Protein AF-A0A7C4XXI0-F1 (afdb_monomer_lite)

Foldseek 3Di:
DDDDDDDDDPPPPPPPDPQPPQVLVQQLQVLLLVVCQVDCQQQQCFCVVLVHPNNLQDQAAPDGDPGQKFKEWEAAPLAPSHFIKIWIWGQDPSRTGHTDDIHGDDDGGQKKFHYHLVLLVVLLVPQDPVSLVVRVVPIITHDPVSCVVCSVSVSVSSVSSVVSVPPVSDPPNDD

Secondary structure (DSSP, 8-state):
---------------------HHHHHHHHHHHHHHHHHSSHHHHTS-GGGTS-SGGG---SSSPPPTTEEEEEE--TT-TTSPPEEEEEEE-TTS-EEEEEEEE--S--SEEE---HHHHHHHHH---HHHHHHHHHHTEES-HHHHHHTHHHHHHHHHHHHHH-GGGGSS----

Radius of gyration: 20.77 Å; chains: 1; bounding box: 36×29×90 Å

Sequence (175 aa):
MKFSASILISFSILFAGPIFAQDQVINFANKLCSAWNASSLPAKLAAESAGGSGWIDVVTGVQPAPAGTQILASGRYDCNVQPEYALTIQKDQSGKAMCVKAEIFKGSRTWKFLPKTSEYNAFAKSFGMGAFYSLWSNGMEGNKGTAWSNSEHFQTFFQLAVQNGGEYLKPNCAK

Structure (mmCIF, N/CA/C/O backbone):
data_AF-A0A7C4XXI0-F1
#
_entry.id   AF-A0A7C4XXI0-F1
#
loop_
_atom_site.group_PDB
_atom_site.id
_atom_site.type_symbol
_atom_site.label_atom_id
_atom_site.label_alt_id
_atom_site.label_comp_id
_atom_site.label_asym_id
_atom_site.label_entity_id
_atom_site.label_seq_id
_atom_site.pdbx_PDB_ins_code
_atom_site.Cartn_x
_atom_site.Cartn_y
_atom_site.Cartn_z
_atom_site.occupancy
_atom_site.B_iso_or_equiv
_atom_site.auth_seq_id
_atom_site.auth_comp_id
_atom_site.auth_asym_id
_atom_site.auth_atom_id
_atom_site.pdbx_PDB_model_num
ATOM 1 N N . MET A 1 1 ? 12.374 15.457 -74.193 1.00 40.09 1 MET A N 1
ATOM 2 C CA . MET A 1 1 ? 12.652 15.906 -72.810 1.00 40.09 1 MET A CA 1
ATOM 3 C C . MET A 1 1 ? 12.090 14.852 -71.864 1.00 40.09 1 MET A C 1
ATOM 5 O O . MET A 1 1 ? 10.896 14.600 -71.925 1.00 40.09 1 MET A O 1
ATOM 9 N N . LYS A 1 2 ? 12.938 14.149 -71.101 1.00 38.66 2 LYS A N 1
ATOM 10 C CA . LYS A 1 2 ? 12.521 13.140 -70.111 1.00 38.66 2 LYS A CA 1
ATOM 11 C C . LYS A 1 2 ? 12.593 13.786 -68.727 1.00 38.66 2 LYS A C 1
ATOM 13 O O . LYS A 1 2 ? 13.675 14.201 -68.327 1.00 38.66 2 LYS A O 1
ATOM 18 N N . PHE A 1 3 ? 11.465 13.885 -68.030 1.00 42.00 3 PHE A N 1
ATOM 19 C CA . PHE A 1 3 ? 11.430 14.290 -66.626 1.00 42.00 3 PHE A CA 1
ATOM 20 C C . PHE A 1 3 ? 11.527 13.031 -65.761 1.00 42.00 3 PHE A C 1
ATOM 22 O O . PHE A 1 3 ? 10.613 12.210 -65.757 1.00 42.00 3 PHE A O 1
ATOM 29 N N . SER A 1 4 ? 12.650 12.864 -65.062 1.00 45.81 4 SER A N 1
ATOM 30 C CA . SER A 1 4 ? 12.775 11.878 -63.987 1.00 45.81 4 SER A CA 1
ATOM 31 C C . SER A 1 4 ? 12.145 12.459 -62.725 1.00 45.81 4 SER A C 1
ATOM 33 O O . SER A 1 4 ? 12.655 13.430 -62.170 1.00 45.81 4 SER A O 1
ATOM 35 N N . ALA A 1 5 ? 11.031 11.879 -62.284 1.00 46.81 5 ALA A N 1
ATOM 36 C CA . ALA A 1 5 ? 10.429 12.177 -60.993 1.00 46.81 5 ALA A CA 1
ATOM 37 C C . ALA A 1 5 ? 11.085 11.295 -59.920 1.00 46.81 5 ALA A C 1
ATOM 39 O O . ALA A 1 5 ? 10.853 10.088 -59.870 1.00 46.81 5 ALA A O 1
ATOM 40 N N . SER A 1 6 ? 11.921 11.894 -59.073 1.00 48.06 6 SER A N 1
ATOM 41 C CA . SER A 1 6 ? 12.446 11.241 -57.873 1.00 48.06 6 SER A CA 1
ATOM 42 C C . SER A 1 6 ? 11.389 11.301 -56.771 1.00 48.06 6 SER A C 1
ATOM 44 O O . SER A 1 6 ? 11.110 12.368 -56.228 1.00 48.06 6 SER A O 1
ATOM 46 N N . ILE A 1 7 ? 10.789 10.155 -56.449 1.00 55.69 7 ILE A N 1
ATOM 47 C CA . ILE A 1 7 ? 9.881 9.997 -55.309 1.00 55.69 7 ILE A CA 1
ATOM 48 C C . ILE A 1 7 ? 10.733 9.960 -54.034 1.00 55.69 7 ILE A C 1
ATOM 50 O O . ILE A 1 7 ? 11.434 8.985 -53.769 1.00 55.69 7 ILE A O 1
ATOM 54 N N . LEU A 1 8 ? 10.678 11.033 -53.245 1.00 46.91 8 LEU A N 1
ATOM 55 C CA . LEU A 1 8 ? 11.167 11.054 -51.867 1.00 46.91 8 LEU A CA 1
ATOM 56 C C . LEU A 1 8 ? 10.171 10.285 -50.992 1.00 46.91 8 LEU A C 1
ATOM 58 O O . LEU A 1 8 ? 9.108 10.793 -50.642 1.00 46.91 8 LEU A O 1
ATOM 62 N N . ILE A 1 9 ? 10.510 9.042 -50.655 1.00 53.69 9 ILE A N 1
ATOM 63 C CA . ILE A 1 9 ? 9.788 8.267 -49.645 1.00 53.69 9 ILE A CA 1
ATOM 64 C C . ILE A 1 9 ? 10.233 8.789 -48.277 1.00 53.69 9 ILE A C 1
ATOM 66 O O . ILE A 1 9 ? 11.286 8.413 -47.764 1.00 53.69 9 ILE A O 1
ATOM 70 N N . SER A 1 10 ? 9.440 9.681 -47.684 1.00 46.94 10 SER A N 1
ATOM 71 C CA . SER A 1 10 ? 9.569 10.030 -46.270 1.00 46.94 10 SER A CA 1
ATOM 72 C C . SER A 1 10 ? 9.188 8.815 -45.423 1.00 46.94 10 SER A C 1
ATOM 74 O O . SER A 1 10 ? 8.013 8.512 -45.241 1.00 46.94 10 SER A O 1
ATOM 76 N N . PHE A 1 11 ? 10.190 8.105 -44.906 1.00 44.03 11 PHE A N 1
ATOM 77 C CA . PHE A 1 11 ? 10.003 7.100 -43.863 1.00 44.03 11 PHE A CA 1
ATOM 78 C C . PHE A 1 11 ? 9.638 7.814 -42.554 1.00 44.03 11 PHE A C 1
ATOM 80 O O . PHE A 1 11 ? 10.503 8.294 -41.823 1.00 44.03 11 PHE A O 1
ATOM 87 N N . SER A 1 12 ? 8.344 7.904 -42.252 1.00 43.28 12 SER A N 1
ATOM 88 C CA . SER A 1 12 ? 7.879 8.215 -40.902 1.00 43.28 12 SER A CA 1
ATOM 89 C C . SER A 1 12 ? 8.203 7.020 -40.009 1.00 43.28 12 SER A C 1
ATOM 91 O O . SER A 1 12 ? 7.488 6.021 -40.003 1.00 43.28 12 SER A O 1
ATOM 93 N N . ILE A 1 13 ? 9.312 7.100 -39.276 1.00 46.22 13 ILE A N 1
ATOM 94 C CA . ILE A 1 13 ? 9.626 6.144 -38.216 1.00 46.22 13 ILE A CA 1
ATOM 95 C C . ILE A 1 13 ? 8.602 6.385 -37.101 1.00 46.22 13 ILE A C 1
ATOM 97 O O . ILE A 1 13 ? 8.754 7.287 -36.279 1.00 46.22 13 ILE A O 1
ATOM 101 N N . LEU A 1 14 ? 7.521 5.605 -37.102 1.00 44.03 14 LEU A N 1
ATOM 102 C CA . LEU A 1 14 ? 6.664 5.450 -35.935 1.00 44.03 14 LEU A CA 1
ATOM 103 C C . LEU A 1 14 ? 7.523 4.787 -34.858 1.00 44.03 14 LEU A C 1
ATOM 105 O O . LEU A 1 14 ? 7.773 3.584 -34.906 1.00 44.03 14 LEU A O 1
ATOM 109 N N . PHE A 1 15 ? 8.006 5.583 -33.905 1.00 44.00 15 PHE A N 1
ATOM 110 C CA . PHE A 1 15 ? 8.572 5.080 -32.660 1.00 44.00 15 PHE A CA 1
ATOM 111 C C . PHE A 1 15 ? 7.461 4.370 -31.877 1.00 44.00 15 PHE A C 1
ATOM 113 O O . PHE A 1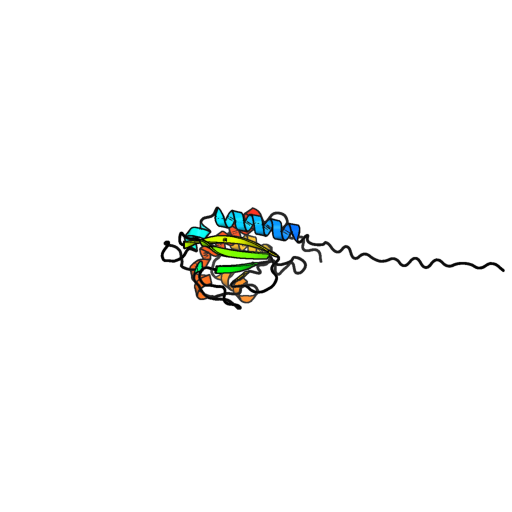 15 ? 6.861 4.925 -30.961 1.00 44.00 15 PHE A O 1
ATOM 120 N N . ALA A 1 16 ? 7.180 3.119 -32.236 1.00 47.06 16 ALA A N 1
ATOM 121 C CA . ALA A 1 16 ? 6.497 2.169 -31.375 1.00 47.06 16 ALA A CA 1
ATOM 122 C C . ALA A 1 16 ? 7.506 1.682 -30.326 1.00 47.06 16 ALA A C 1
ATOM 124 O O . ALA A 1 16 ? 7.916 0.523 -30.313 1.00 47.06 16 ALA A O 1
ATOM 125 N N . GLY A 1 17 ? 7.954 2.596 -29.458 1.00 47.19 17 GLY A N 1
ATOM 126 C CA . GLY A 1 17 ? 8.491 2.172 -28.171 1.00 47.19 17 GLY A CA 1
ATOM 127 C C . GLY A 1 17 ? 7.415 1.344 -27.460 1.00 47.19 17 GLY A C 1
ATOM 128 O O . GLY A 1 17 ? 6.226 1.558 -27.721 1.00 47.19 17 GLY A O 1
ATOM 129 N N . PRO A 1 18 ? 7.777 0.378 -26.603 1.00 47.88 18 PRO A N 1
ATOM 130 C CA . PRO A 1 18 ? 6.783 -0.382 -25.868 1.00 47.88 18 PRO A CA 1
ATOM 131 C C . PRO A 1 18 ? 5.951 0.601 -25.045 1.00 47.88 18 PRO A C 1
ATOM 133 O O . PRO A 1 18 ? 6.415 1.151 -24.048 1.00 47.88 18 PRO A O 1
ATOM 136 N N . ILE A 1 19 ? 4.713 0.841 -25.480 1.00 52.84 19 ILE A N 1
ATOM 137 C CA . ILE A 1 19 ? 3.690 1.428 -24.631 1.00 52.84 19 ILE A CA 1
ATOM 138 C C . ILE A 1 19 ? 3.526 0.382 -23.535 1.00 52.84 19 ILE A C 1
ATOM 140 O O . ILE A 1 19 ? 2.872 -0.638 -23.753 1.00 52.84 19 ILE A O 1
ATOM 144 N N . PHE A 1 20 ? 4.168 0.576 -22.378 1.00 58.41 20 PHE A N 1
ATOM 145 C CA . PHE A 1 20 ? 3.702 -0.092 -21.171 1.00 58.41 20 PHE A CA 1
ATOM 146 C C . PHE A 1 20 ? 2.243 0.291 -21.071 1.00 58.41 20 PHE A C 1
ATOM 148 O O . PHE A 1 20 ? 1.922 1.459 -20.839 1.00 58.41 20 PHE A O 1
ATOM 155 N N . ALA A 1 21 ? 1.370 -0.661 -21.392 1.00 66.25 21 ALA A N 1
ATOM 156 C CA . ALA A 1 21 ? -0.030 -0.354 -21.536 1.00 66.25 21 ALA A CA 1
ATOM 157 C C . ALA A 1 21 ? -0.472 0.169 -20.174 1.00 66.25 21 ALA A C 1
ATOM 159 O O . ALA A 1 21 ? -0.339 -0.532 -19.169 1.00 66.25 21 ALA A O 1
ATOM 160 N N . GLN A 1 22 ? -0.944 1.416 -20.124 1.00 81.62 22 GLN A N 1
ATOM 161 C CA . GLN A 1 22 ? -1.544 1.973 -18.911 1.00 81.62 22 GLN A CA 1
ATOM 162 C C . GLN A 1 22 ? -2.581 0.983 -18.353 1.00 81.62 22 GLN A C 1
ATOM 164 O O . GLN A 1 22 ? -2.676 0.809 -17.143 1.00 81.62 22 GLN A O 1
ATOM 169 N N . ASP A 1 23 ? -3.222 0.225 -19.248 1.00 84.50 23 ASP A N 1
ATOM 170 C CA . ASP A 1 23 ? -4.072 -0.938 -18.997 1.00 84.50 23 ASP A CA 1
ATOM 171 C C . ASP A 1 23 ? -3.441 -2.010 -18.089 1.00 84.50 23 ASP A C 1
ATOM 173 O O . ASP A 1 23 ? -4.097 -2.518 -17.186 1.00 84.50 23 ASP A O 1
ATOM 177 N N . GLN A 1 24 ? -2.165 -2.364 -18.252 1.00 86.56 24 GLN A N 1
ATOM 178 C CA . GLN A 1 24 ? -1.490 -3.315 -17.358 1.00 86.56 24 GLN A CA 1
ATOM 179 C C . GLN A 1 24 ? -1.311 -2.743 -15.949 1.00 86.56 24 GLN A C 1
ATOM 181 O O . GLN A 1 24 ? -1.529 -3.454 -14.967 1.00 86.56 24 GLN A O 1
ATOM 186 N N . VAL A 1 25 ? -0.943 -1.464 -15.847 1.00 89.50 25 VAL A N 1
ATOM 187 C CA . VAL A 1 25 ? -0.758 -0.780 -14.559 1.00 89.50 25 VAL A CA 1
ATOM 188 C C . VAL A 1 25 ? -2.088 -0.630 -13.830 1.00 89.50 25 VAL A C 1
ATOM 190 O O . VAL A 1 25 ? -2.184 -0.985 -12.658 1.00 89.50 25 VAL A O 1
ATOM 193 N N . ILE A 1 26 ? -3.138 -0.182 -14.519 1.00 91.88 26 ILE A N 1
ATOM 194 C CA . ILE A 1 26 ? -4.467 -0.041 -13.920 1.00 91.88 26 ILE A CA 1
ATOM 195 C C . ILE A 1 26 ? -5.073 -1.401 -13.555 1.00 91.88 26 ILE A C 1
ATOM 197 O O . ILE A 1 26 ? -5.661 -1.537 -12.485 1.00 91.88 26 ILE A O 1
ATOM 201 N N . ASN A 1 27 ? -4.876 -2.440 -14.376 1.00 92.94 27 ASN 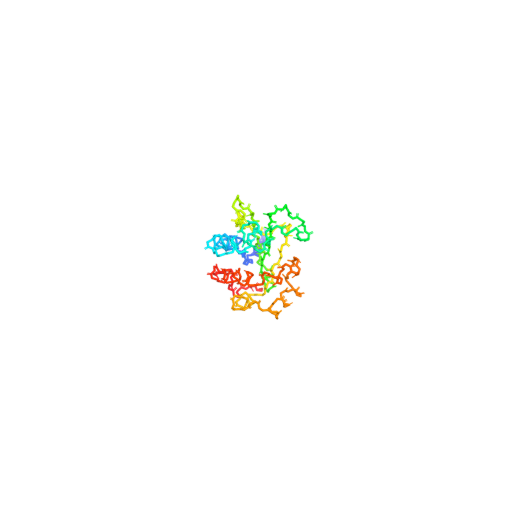A N 1
ATOM 202 C CA . ASN A 1 27 ? -5.325 -3.795 -14.050 1.00 92.94 27 ASN A CA 1
ATOM 203 C C . ASN A 1 27 ? -4.625 -4.334 -12.800 1.00 92.94 27 ASN A C 1
ATOM 205 O O . ASN A 1 27 ? -5.272 -4.953 -11.954 1.00 92.94 27 ASN A O 1
ATOM 209 N N . PHE A 1 28 ? -3.322 -4.084 -12.657 1.00 93.56 28 PHE A N 1
ATOM 210 C CA . PHE A 1 28 ? -2.594 -4.410 -11.436 1.00 93.56 28 PHE A CA 1
ATOM 211 C C . PHE A 1 28 ? -3.139 -3.635 -10.228 1.00 93.56 28 PHE A C 1
ATOM 213 O O . PHE A 1 28 ? -3.469 -4.246 -9.212 1.00 93.56 28 PHE A O 1
ATOM 220 N N . ALA A 1 29 ? -3.310 -2.318 -10.352 1.00 95.88 29 ALA A N 1
ATOM 221 C CA . ALA A 1 29 ? -3.812 -1.472 -9.274 1.00 95.88 29 ALA A CA 1
ATOM 222 C C . ALA A 1 29 ? -5.226 -1.888 -8.819 1.00 95.88 29 ALA A C 1
ATOM 224 O O . ALA A 1 29 ? -5.489 -1.971 -7.621 1.00 95.88 29 ALA A O 1
ATOM 225 N N . ASN A 1 30 ? -6.117 -2.243 -9.750 1.00 97.06 30 ASN A N 1
ATOM 226 C CA . ASN A 1 30 ? -7.457 -2.758 -9.444 1.00 97.06 30 ASN A CA 1
ATOM 227 C C . ASN A 1 30 ? -7.419 -4.098 -8.695 1.00 97.06 30 ASN A C 1
ATOM 229 O O . ASN A 1 30 ? -8.158 -4.288 -7.722 1.00 97.06 30 ASN A O 1
ATOM 233 N N . LYS A 1 31 ? -6.541 -5.024 -9.108 1.00 97.06 31 LYS A N 1
ATOM 234 C CA . LYS A 1 31 ? -6.328 -6.286 -8.381 1.00 97.06 31 LYS A CA 1
ATOM 235 C C . LYS A 1 31 ? -5.821 -6.023 -6.971 1.00 97.06 31 LYS A C 1
ATOM 237 O O . LYS A 1 31 ? -6.342 -6.603 -6.025 1.00 97.06 31 LYS A O 1
ATOM 242 N N . LEU A 1 32 ? -4.862 -5.113 -6.822 1.00 97.38 32 LEU A N 1
ATOM 243 C CA . LEU A 1 32 ? -4.309 -4.753 -5.522 1.00 97.38 32 LEU A CA 1
ATOM 244 C C . LEU A 1 32 ? -5.349 -4.078 -4.618 1.00 97.38 32 LEU A C 1
ATOM 246 O O . LEU A 1 32 ? -5.419 -4.403 -3.439 1.00 97.38 32 LEU A O 1
ATOM 250 N N . CYS A 1 33 ? -6.204 -3.211 -5.165 1.00 98.38 33 CYS A N 1
ATOM 251 C CA . CYS A 1 33 ? -7.319 -2.594 -4.442 1.00 98.38 33 CYS A CA 1
ATOM 252 C C . CYS A 1 33 ? -8.336 -3.637 -3.950 1.00 98.38 33 CYS A C 1
ATOM 254 O O . CYS A 1 33 ? -8.766 -3.617 -2.798 1.00 98.38 33 CYS A O 1
ATOM 256 N N . SER A 1 34 ? -8.669 -4.609 -4.801 1.00 98.44 34 SER A N 1
ATOM 257 C CA . SER A 1 34 ? -9.560 -5.715 -4.432 1.00 98.44 34 SER A CA 1
ATOM 258 C C . SER A 1 34 ? -8.926 -6.609 -3.361 1.00 98.44 34 SER A C 1
ATOM 260 O O . SER A 1 34 ? -9.567 -6.948 -2.368 1.00 98.44 34 SER A O 1
ATOM 262 N N . ALA A 1 35 ? -7.643 -6.940 -3.524 1.00 98.25 35 ALA A N 1
ATOM 263 C CA . ALA A 1 35 ? -6.879 -7.740 -2.576 1.00 98.25 35 ALA A CA 1
ATOM 264 C C . ALA A 1 35 ? -6.713 -7.029 -1.225 1.00 98.25 35 ALA A C 1
ATOM 266 O O . ALA A 1 35 ? -6.809 -7.672 -0.184 1.00 98.25 35 ALA A O 1
ATOM 267 N N . TRP A 1 36 ? -6.537 -5.704 -1.225 1.00 98.38 36 TRP A N 1
ATOM 268 C CA . TRP A 1 36 ? -6.557 -4.881 -0.018 1.00 98.38 36 TRP A CA 1
ATOM 269 C C . TRP A 1 36 ? -7.858 -5.098 0.752 1.00 98.38 36 TRP A C 1
ATOM 271 O O . TRP A 1 36 ? -7.812 -5.489 1.916 1.00 98.38 36 TRP A O 1
ATOM 281 N N . ASN A 1 37 ? -9.006 -4.927 0.092 1.00 98.56 37 ASN A N 1
ATOM 282 C CA . ASN A 1 37 ? -10.327 -5.062 0.713 1.00 98.56 37 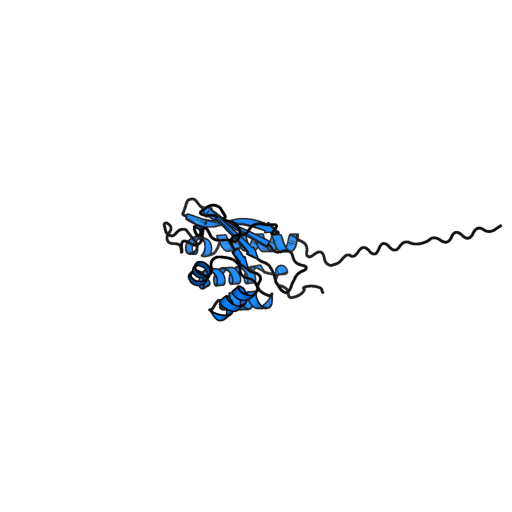ASN A CA 1
ATOM 283 C C . ASN A 1 37 ? -10.622 -6.475 1.227 1.00 98.56 37 ASN A C 1
ATOM 285 O O . ASN A 1 37 ? -11.350 -6.626 2.204 1.00 98.56 37 ASN A O 1
ATOM 289 N N . ALA A 1 38 ? -10.049 -7.498 0.591 1.00 98.25 38 ALA A N 1
ATOM 290 C CA . ALA A 1 38 ? -10.179 -8.893 1.005 1.00 98.25 38 ALA A CA 1
ATOM 291 C C . ALA A 1 38 ? -9.160 -9.321 2.083 1.00 98.25 38 ALA A C 1
ATOM 293 O O . ALA A 1 38 ? -9.232 -10.441 2.586 1.00 98.25 38 ALA A O 1
ATOM 294 N N . SER A 1 39 ? -8.193 -8.466 2.422 1.00 98.19 39 SER A N 1
ATOM 295 C CA . SER A 1 39 ? -7.127 -8.774 3.380 1.00 98.19 39 SER A CA 1
ATOM 296 C C . SER A 1 39 ? -7.464 -8.324 4.807 1.00 98.19 39 SER A C 1
ATOM 298 O O . SER A 1 39 ? -8.535 -7.794 5.089 1.00 98.19 39 SER A O 1
ATOM 300 N N . SER A 1 40 ? -6.503 -8.469 5.727 1.00 97.62 40 SER A N 1
ATOM 301 C CA . SER A 1 40 ? -6.601 -7.883 7.068 1.00 97.62 40 SER A CA 1
ATOM 302 C C . SER A 1 40 ? -6.381 -6.364 7.110 1.00 97.62 40 SER A C 1
ATOM 304 O O . SER A 1 40 ? -6.617 -5.753 8.151 1.00 97.62 40 SER A O 1
ATOM 306 N N . LEU A 1 41 ? -5.888 -5.748 6.029 1.00 98.00 41 LEU A N 1
ATOM 307 C CA . LEU A 1 41 ? -5.509 -4.330 6.012 1.00 98.00 41 LEU A CA 1
ATOM 308 C C . LEU A 1 41 ? -6.645 -3.371 6.391 1.00 98.00 41 LEU A C 1
ATOM 310 O O . LEU A 1 41 ? -6.375 -2.486 7.201 1.00 98.00 41 LEU A O 1
ATOM 314 N N . PRO A 1 42 ? -7.898 -3.537 5.919 1.00 98.44 42 PRO A N 1
ATOM 315 C CA . PRO A 1 42 ? -8.958 -2.592 6.244 1.00 98.44 42 PRO A CA 1
ATOM 316 C C . PRO A 1 42 ? -9.252 -2.497 7.736 1.00 98.44 42 PRO A C 1
ATOM 318 O O . PRO A 1 42 ? -9.559 -1.413 8.217 1.00 98.44 42 PRO A O 1
ATOM 321 N N . ALA A 1 43 ? -9.140 -3.612 8.465 1.00 98.00 43 ALA A N 1
ATOM 322 C CA . ALA A 1 43 ? -9.318 -3.641 9.913 1.00 98.00 43 ALA A CA 1
ATOM 323 C C . ALA A 1 43 ? -8.061 -3.159 10.651 1.00 98.00 43 ALA A C 1
ATOM 325 O O . ALA A 1 43 ? -8.160 -2.347 11.562 1.00 98.00 43 ALA A O 1
ATOM 326 N N . LYS A 1 44 ? -6.869 -3.611 10.240 1.00 97.75 44 LYS A N 1
ATOM 327 C CA . LYS A 1 44 ? -5.611 -3.235 10.905 1.00 97.75 44 LYS A CA 1
ATOM 328 C C . LYS A 1 44 ? -5.299 -1.742 10.779 1.00 97.75 44 LYS A C 1
ATOM 330 O O . LYS A 1 44 ? -4.839 -1.138 11.736 1.00 97.75 44 LYS A O 1
ATOM 335 N N . LEU A 1 45 ? -5.592 -1.145 9.625 1.00 97.00 45 LEU A N 1
ATOM 336 C CA . LEU A 1 45 ? -5.374 0.278 9.341 1.00 97.00 45 LEU A CA 1
ATOM 337 C C . LEU A 1 45 ? -6.617 1.147 9.598 1.00 97.00 45 LEU A C 1
ATOM 339 O O . LEU A 1 45 ? -6.628 2.320 9.220 1.00 97.00 45 LEU A O 1
ATOM 343 N N . ALA A 1 46 ? -7.664 0.573 10.201 1.00 96.94 46 ALA A N 1
ATOM 344 C CA . ALA A 1 46 ? -8.896 1.269 10.562 1.00 96.94 46 ALA A CA 1
ATOM 345 C C . ALA A 1 46 ? -8.649 2.415 11.556 1.00 96.94 46 ALA A C 1
ATOM 347 O O . ALA A 1 46 ? -7.567 2.553 12.134 1.00 96.94 46 ALA A O 1
ATOM 348 N N . ALA A 1 47 ? -9.687 3.216 11.788 1.00 95.69 47 ALA A N 1
ATOM 349 C CA . ALA A 1 47 ? -9.703 4.177 12.885 1.00 95.69 47 ALA A CA 1
ATOM 350 C C . ALA A 1 47 ? -9.475 3.479 14.237 1.00 95.69 47 ALA A C 1
ATOM 352 O O . ALA A 1 47 ? -9.909 2.340 14.435 1.00 95.69 47 ALA A O 1
ATOM 353 N N . GLU A 1 48 ? -8.860 4.179 15.194 1.00 94.62 48 GLU A N 1
ATOM 354 C CA . GLU A 1 48 ? -8.648 3.645 16.551 1.00 94.62 48 GLU A CA 1
ATOM 355 C C . GLU A 1 48 ? -9.975 3.277 17.227 1.00 94.62 48 GLU A C 1
ATOM 357 O O . GLU A 1 48 ? -10.082 2.245 17.885 1.00 94.62 48 GLU A O 1
ATOM 362 N N . SER A 1 49 ? -11.030 4.064 16.986 1.00 94.31 49 SER A N 1
ATOM 363 C CA . SER A 1 49 ? -12.382 3.793 17.491 1.00 94.31 49 SER A CA 1
ATOM 364 C C . SER A 1 49 ? -13.002 2.498 16.950 1.00 94.31 49 SER A C 1
ATOM 366 O O . SER A 1 49 ? -13.947 1.985 17.542 1.00 94.31 49 SER A O 1
ATOM 368 N N . ALA A 1 50 ? -12.468 1.959 15.852 1.00 94.62 50 ALA A N 1
ATOM 369 C CA . ALA A 1 50 ? -12.848 0.674 15.272 1.00 94.62 50 ALA A CA 1
ATOM 370 C C . ALA A 1 50 ? -11.839 -0.448 15.601 1.00 94.62 50 ALA A C 1
ATOM 372 O O . ALA A 1 50 ? -11.918 -1.535 15.029 1.00 94.62 50 ALA A O 1
ATOM 373 N N . GLY A 1 51 ? -10.887 -0.196 16.508 1.00 94.25 51 GLY A N 1
ATOM 374 C CA . GLY A 1 51 ? -9.855 -1.151 16.921 1.00 94.25 51 GLY A CA 1
ATOM 375 C C . GLY A 1 51 ? -8.672 -1.279 15.955 1.00 94.25 51 GLY A C 1
ATOM 376 O O . GLY A 1 51 ? -7.920 -2.247 16.056 1.00 94.25 51 GLY A O 1
ATOM 377 N N . GLY A 1 52 ? -8.517 -0.345 15.010 1.00 96.19 52 GLY A N 1
ATOM 378 C CA . GLY A 1 52 ? -7.362 -0.278 14.110 1.00 96.19 52 GLY A CA 1
ATOM 379 C C . GLY A 1 52 ? -6.223 0.591 14.645 1.00 96.19 52 GLY A C 1
ATOM 380 O O . GLY A 1 52 ? -6.285 1.131 15.745 1.00 96.19 52 GLY A O 1
ATOM 381 N N . SER A 1 53 ? -5.176 0.755 13.837 1.00 95.31 53 SER A N 1
ATOM 382 C CA . SER A 1 53 ? -3.976 1.527 14.182 1.00 95.31 53 SER A CA 1
ATOM 383 C C . SER A 1 53 ? -4.133 3.050 14.092 1.00 95.31 53 SER A C 1
ATOM 385 O O . SER A 1 53 ? -3.168 3.777 14.326 1.00 95.31 53 SER A O 1
ATOM 387 N N . GLY A 1 54 ? -5.294 3.546 13.657 1.00 93.81 54 GLY A N 1
ATOM 388 C CA . GLY A 1 54 ? -5.534 4.972 13.428 1.00 93.81 54 GLY A CA 1
ATOM 389 C C . GLY A 1 54 ? -4.919 5.520 12.140 1.00 93.81 54 GLY A C 1
ATOM 390 O O . GLY A 1 54 ? -5.116 6.692 11.827 1.00 93.81 54 GLY A O 1
ATOM 391 N N . TRP A 1 55 ? -4.213 4.697 11.355 1.00 93.81 55 TRP A N 1
ATOM 392 C CA . TRP A 1 55 ? -3.515 5.133 10.139 1.00 93.81 55 TRP A CA 1
ATOM 393 C C . TRP A 1 55 ? -4.408 5.911 9.162 1.00 93.81 55 TRP A C 1
ATOM 395 O O . TRP A 1 55 ? -3.982 6.930 8.621 1.00 93.81 55 TRP A O 1
ATOM 405 N N . ILE A 1 56 ? -5.653 5.469 8.959 1.00 94.69 56 ILE A N 1
ATOM 406 C CA . ILE A 1 56 ? -6.603 6.109 8.034 1.00 94.69 56 ILE A CA 1
ATOM 407 C C . ILE A 1 56 ? -6.931 7.564 8.410 1.00 94.69 56 ILE A C 1
ATOM 409 O O . ILE A 1 56 ? -7.231 8.372 7.529 1.00 94.69 56 ILE A O 1
ATOM 413 N N . ASP A 1 57 ? -6.815 7.916 9.691 1.00 91.69 57 ASP A N 1
ATOM 414 C CA . ASP A 1 57 ? -7.120 9.244 10.231 1.00 91.69 57 ASP A CA 1
ATOM 415 C C . ASP A 1 57 ? -5.897 10.163 10.309 1.00 91.69 57 ASP A C 1
ATOM 417 O O . ASP A 1 57 ? -6.019 11.347 10.629 1.00 91.69 57 ASP A O 1
ATOM 421 N N . VAL A 1 58 ? -4.713 9.651 9.968 1.00 87.75 58 VAL A N 1
ATOM 422 C CA . VAL A 1 58 ? -3.484 10.437 9.974 1.00 87.75 58 VAL A CA 1
ATOM 423 C C . VAL A 1 58 ? -3.535 11.483 8.861 1.00 87.75 58 VAL A C 1
ATOM 425 O O . VAL A 1 58 ? -3.380 11.183 7.677 1.00 87.75 58 VAL A O 1
ATOM 428 N N . VAL A 1 59 ? -3.687 12.748 9.244 1.00 74.25 59 VAL A N 1
ATOM 429 C CA . VAL A 1 59 ? -3.612 13.887 8.323 1.00 74.25 59 VAL A CA 1
ATOM 430 C C . VAL A 1 59 ? -2.143 14.205 8.057 1.00 74.25 59 VAL A C 1
ATOM 432 O O . VAL A 1 59 ? -1.557 15.101 8.659 1.00 74.25 59 VAL A O 1
ATOM 435 N N . THR A 1 60 ? -1.499 13.418 7.197 1.00 63.03 60 THR A N 1
ATOM 436 C CA . THR A 1 60 ? -0.106 13.662 6.801 1.00 63.03 60 THR A CA 1
ATOM 437 C C . THR A 1 60 ? 0.080 13.443 5.309 1.00 63.03 60 THR A C 1
ATOM 439 O O . THR A 1 60 ? -0.573 12.592 4.713 1.00 63.03 60 THR A O 1
ATOM 442 N N . GLY A 1 61 ? 0.967 14.227 4.702 1.00 58.72 61 GLY A N 1
ATOM 443 C CA . GLY A 1 61 ? 1.300 14.132 3.286 1.00 58.72 61 GLY A CA 1
ATOM 444 C C . GLY A 1 61 ? 1.911 15.427 2.762 1.00 58.72 61 GLY A C 1
ATOM 445 O O . GLY A 1 61 ? 1.875 16.458 3.430 1.00 58.72 61 GLY A O 1
ATOM 446 N N . VAL A 1 62 ? 2.443 15.375 1.539 1.00 57.16 62 VAL A N 1
ATOM 447 C CA . VAL A 1 62 ? 2.848 16.568 0.765 1.00 57.16 62 VAL A CA 1
ATOM 448 C C . VAL A 1 62 ? 1.618 17.412 0.394 1.00 57.16 62 VAL A C 1
ATOM 450 O O . VAL A 1 62 ? 1.723 18.616 0.165 1.00 57.16 62 VAL A O 1
ATOM 453 N N . GLN A 1 63 ? 0.443 16.777 0.357 1.00 66.50 63 GLN A N 1
ATOM 454 C CA . GLN A 1 63 ? -0.869 17.395 0.202 1.00 66.50 63 GLN A CA 1
ATOM 455 C C . GLN A 1 63 ? -1.835 16.733 1.198 1.00 66.50 63 GLN A C 1
ATOM 457 O O . GLN A 1 63 ? -1.926 15.502 1.207 1.00 66.50 63 GLN A O 1
ATOM 462 N N . PRO A 1 64 ? -2.536 17.497 2.051 1.00 67.06 64 PRO A N 1
ATOM 463 C CA . PRO A 1 64 ? -3.489 16.923 2.990 1.00 67.06 64 PRO A CA 1
ATOM 464 C C . PRO A 1 64 ? -4.673 16.315 2.230 1.00 67.06 64 PRO A C 1
ATOM 466 O O . PRO A 1 64 ? -5.310 16.981 1.415 1.00 67.06 64 PRO A O 1
ATOM 469 N N . ALA A 1 65 ? -4.971 15.045 2.499 1.00 77.00 65 ALA A N 1
ATOM 470 C CA . ALA A 1 65 ? -6.260 14.459 2.152 1.00 77.00 65 ALA A CA 1
ATOM 471 C C . ALA A 1 65 ? -7.281 14.758 3.267 1.00 77.00 65 ALA A C 1
ATOM 473 O O . ALA A 1 65 ? -6.880 15.034 4.403 1.00 77.00 65 ALA A O 1
ATOM 474 N N . PRO A 1 66 ? -8.594 14.704 2.974 1.00 84.25 66 PRO A N 1
ATOM 475 C CA . PRO A 1 66 ? -9.621 14.765 4.008 1.00 84.25 66 PRO A CA 1
ATOM 476 C C . PRO A 1 66 ? -9.383 13.714 5.098 1.00 84.25 66 PRO A C 1
ATOM 478 O O . PRO A 1 66 ? -8.880 12.626 4.815 1.00 84.25 66 PRO A O 1
ATOM 481 N N . ALA A 1 67 ? -9.779 14.016 6.336 1.00 84.25 67 ALA A N 1
ATOM 482 C CA . ALA A 1 67 ? -9.716 13.048 7.428 1.00 84.25 67 ALA A CA 1
ATOM 483 C C . ALA A 1 67 ? -10.428 11.741 7.037 1.00 84.25 67 ALA A C 1
ATOM 485 O O . ALA A 1 67 ? -11.494 11.759 6.417 1.00 84.25 67 ALA A O 1
ATOM 486 N N . GLY A 1 68 ? -9.822 10.603 7.373 1.00 92.50 68 GLY A N 1
ATOM 487 C CA . GLY A 1 68 ? -10.318 9.298 6.954 1.00 92.50 68 GLY A CA 1
ATOM 488 C C . GLY A 1 68 ? -10.050 8.962 5.481 1.00 92.50 68 GLY A C 1
ATOM 489 O O . GLY A 1 68 ? -10.664 8.033 4.967 1.00 92.50 68 GLY A O 1
ATOM 490 N N . THR A 1 69 ? -9.186 9.702 4.777 1.00 94.31 69 THR A N 1
ATOM 491 C CA . THR A 1 69 ? -8.781 9.407 3.394 1.00 94.31 69 THR A CA 1
ATOM 492 C C . THR A 1 69 ? -7.265 9.362 3.269 1.00 94.31 69 THR A C 1
ATOM 494 O O . THR A 1 69 ? -6.563 10.248 3.744 1.00 94.31 69 THR A O 1
ATOM 497 N N . GLN A 1 70 ? -6.759 8.359 2.557 1.00 94.25 70 GLN A N 1
ATOM 498 C CA . GLN A 1 70 ? -5.352 8.230 2.196 1.00 94.25 70 GLN A CA 1
ATOM 499 C C . GLN A 1 70 ? -5.227 7.956 0.697 1.00 94.25 70 GLN A C 1
ATOM 501 O O . GLN A 1 70 ? -6.012 7.204 0.123 1.00 94.25 70 GLN A O 1
ATOM 506 N N . ILE A 1 71 ? -4.223 8.551 0.057 1.00 94.38 71 ILE A N 1
ATOM 507 C CA . ILE A 1 71 ? -3.883 8.301 -1.344 1.00 94.38 71 ILE A CA 1
ATOM 508 C C . ILE A 1 71 ? -2.462 7.748 -1.375 1.00 94.38 71 ILE A C 1
ATOM 510 O O . ILE A 1 71 ? -1.498 8.480 -1.136 1.00 94.38 71 ILE A O 1
ATOM 514 N N . LEU A 1 72 ? -2.348 6.453 -1.661 1.00 94.19 72 LEU A N 1
ATOM 515 C CA . LEU A 1 72 ? -1.088 5.726 -1.747 1.00 94.19 72 LEU A CA 1
ATOM 516 C C . LEU A 1 72 ? -0.660 5.652 -3.209 1.00 94.19 72 LEU A C 1
ATOM 518 O O . LEU A 1 72 ? -1.241 4.892 -3.978 1.00 94.19 72 LEU A O 1
ATOM 522 N N . ALA A 1 73 ? 0.352 6.433 -3.581 1.00 93.94 73 ALA A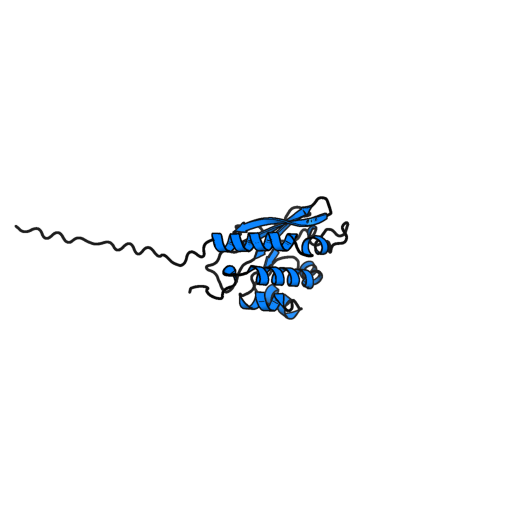 N 1
ATOM 523 C CA . ALA A 1 73 ? 1.002 6.343 -4.883 1.00 93.94 73 ALA A CA 1
ATOM 524 C C . ALA A 1 73 ? 2.145 5.324 -4.835 1.00 93.94 73 ALA A C 1
ATOM 526 O O . ALA A 1 73 ? 2.930 5.298 -3.883 1.00 93.94 73 ALA A O 1
ATOM 527 N N . SER A 1 74 ? 2.270 4.485 -5.856 1.00 93.50 74 SER A N 1
ATOM 528 C CA . SER A 1 74 ? 3.362 3.526 -5.936 1.00 93.50 74 SER A CA 1
ATOM 529 C C . SER A 1 74 ? 3.747 3.198 -7.376 1.00 93.50 74 SER A C 1
ATOM 531 O O . SER A 1 74 ? 3.005 3.446 -8.322 1.00 93.50 74 SER A O 1
ATOM 533 N N . GLY A 1 75 ? 4.962 2.695 -7.548 1.00 91.19 75 GLY A N 1
ATOM 534 C CA . GLY A 1 75 ? 5.606 2.528 -8.844 1.00 91.19 75 GLY A CA 1
ATOM 535 C C . GLY A 1 75 ? 6.836 1.641 -8.738 1.00 91.19 75 GLY A C 1
ATOM 536 O O . GLY A 1 75 ? 6.974 0.875 -7.779 1.00 91.19 75 GLY A O 1
ATOM 537 N N . ARG A 1 76 ? 7.728 1.757 -9.722 1.00 88.12 76 ARG A N 1
ATOM 538 C CA . ARG A 1 76 ? 9.028 1.081 -9.748 1.00 88.12 76 ARG A CA 1
ATOM 539 C C . ARG A 1 76 ? 10.122 2.074 -10.112 1.00 88.12 76 ARG A C 1
ATOM 541 O O . ARG A 1 76 ? 10.129 2.583 -11.229 1.00 88.12 76 ARG A O 1
ATOM 548 N N . TYR A 1 77 ? 11.043 2.342 -9.188 1.00 84.94 77 TYR A N 1
ATOM 549 C CA . TYR A 1 77 ? 12.122 3.312 -9.429 1.00 84.94 77 TYR A CA 1
ATOM 550 C C . TYR A 1 77 ? 13.097 2.861 -10.531 1.00 84.94 77 TYR A C 1
ATOM 552 O O . TYR A 1 77 ? 13.677 3.675 -11.237 1.00 84.94 77 TYR A O 1
ATOM 560 N N . ASP A 1 78 ? 13.270 1.552 -10.709 1.00 84.44 78 ASP A N 1
ATOM 561 C CA . ASP A 1 78 ? 14.091 0.956 -11.766 1.00 84.44 78 ASP A CA 1
ATOM 562 C C . ASP A 1 78 ? 13.367 0.857 -13.127 1.00 84.44 78 ASP A C 1
ATOM 564 O O . ASP A 1 78 ? 13.917 0.287 -14.068 1.00 84.44 78 ASP A O 1
ATOM 568 N N . CYS A 1 79 ? 12.153 1.416 -13.251 1.00 81.62 79 CYS A N 1
ATOM 569 C CA . CYS A 1 79 ? 11.287 1.285 -14.423 1.00 81.62 79 CYS A CA 1
ATOM 570 C C . CYS A 1 79 ? 10.616 2.607 -14.836 1.00 81.62 79 CYS A C 1
ATOM 572 O O . CYS A 1 79 ? 9.393 2.720 -14.865 1.00 81.62 79 CYS A O 1
ATOM 574 N N . ASN A 1 80 ? 11.412 3.613 -15.202 1.00 74.19 80 ASN A N 1
ATOM 575 C CA . ASN A 1 80 ? 10.928 4.979 -15.477 1.00 74.19 80 ASN A CA 1
ATOM 576 C C . ASN A 1 80 ? 9.900 5.100 -16.619 1.00 74.19 80 ASN A C 1
ATOM 578 O O . ASN A 1 80 ? 9.216 6.113 -16.731 1.00 74.19 80 ASN A O 1
ATOM 582 N N . VAL A 1 81 ? 9.805 4.088 -17.481 1.00 78.31 81 VAL A N 1
ATOM 583 C CA . VAL A 1 81 ? 8.848 4.023 -18.598 1.00 78.31 81 VAL A CA 1
ATOM 584 C C . VAL A 1 81 ? 7.452 3.566 -18.168 1.00 78.31 81 VAL A C 1
ATOM 586 O O . VAL A 1 81 ? 6.497 3.706 -18.930 1.00 78.31 81 VAL A O 1
ATOM 589 N N . GLN A 1 82 ? 7.315 3.012 -16.963 1.00 81.62 82 GLN A N 1
ATOM 590 C CA . GLN A 1 82 ? 6.043 2.540 -16.444 1.00 81.62 82 GLN A CA 1
ATOM 591 C C . GLN A 1 82 ? 5.405 3.611 -15.554 1.00 81.62 82 GLN A C 1
ATOM 593 O O . GLN A 1 82 ? 6.053 4.089 -14.620 1.00 81.62 82 GLN A O 1
ATOM 598 N N . PRO A 1 83 ? 4.138 3.984 -15.796 1.00 88.81 83 PRO A N 1
ATOM 599 C CA . PRO A 1 83 ? 3.482 4.971 -14.957 1.00 88.81 83 PRO A CA 1
ATOM 600 C C . PRO A 1 83 ? 3.270 4.433 -13.537 1.00 88.81 83 PRO A C 1
ATOM 602 O O . PRO A 1 83 ? 2.993 3.250 -13.332 1.00 88.81 83 PRO A O 1
ATOM 605 N N . GLU A 1 84 ? 3.364 5.333 -12.561 1.00 92.06 84 GLU A N 1
ATOM 606 C CA . GLU A 1 84 ? 2.940 5.075 -11.186 1.00 92.06 84 GLU A CA 1
ATOM 607 C C . GLU A 1 84 ? 1.417 4.844 -11.140 1.00 92.06 84 GLU A C 1
ATOM 609 O O . GLU A 1 84 ? 0.653 5.405 -11.932 1.00 92.06 84 GLU A O 1
ATOM 614 N N . TYR A 1 85 ? 0.960 4.043 -10.184 1.00 94.38 85 TYR A N 1
ATOM 615 C CA . TYR A 1 85 ? -0.453 3.886 -9.849 1.00 94.38 85 TYR A CA 1
ATOM 616 C C . TYR A 1 85 ? -0.757 4.531 -8.500 1.00 94.38 85 TYR A C 1
ATOM 618 O O . TYR A 1 85 ? 0.141 4.779 -7.696 1.00 94.38 85 TYR A O 1
ATOM 626 N N . ALA A 1 86 ? -2.032 4.785 -8.235 1.00 96.00 86 ALA A N 1
ATOM 627 C CA . ALA A 1 86 ? -2.506 5.229 -6.939 1.00 96.00 86 ALA A CA 1
ATOM 628 C C . ALA A 1 86 ? -3.707 4.414 -6.470 1.00 96.00 86 ALA A C 1
ATOM 630 O O . ALA A 1 86 ? -4.578 4.061 -7.266 1.00 96.00 86 ALA A O 1
ATOM 631 N N . LEU A 1 87 ? -3.748 4.151 -5.166 1.00 97.56 87 LEU A N 1
ATOM 632 C CA . LEU A 1 87 ? -4.902 3.606 -4.462 1.00 97.56 87 LEU A CA 1
ATOM 633 C C . LEU A 1 87 ? -5.478 4.686 -3.549 1.00 97.56 87 LEU A C 1
ATOM 635 O O . LEU A 1 87 ? -4.754 5.265 -2.737 1.00 97.56 87 LEU A O 1
ATOM 639 N N . THR A 1 88 ? -6.776 4.949 -3.662 1.00 96.44 88 THR A N 1
ATOM 640 C CA . THR A 1 88 ? -7.505 5.771 -2.694 1.00 96.44 88 THR A CA 1
ATOM 641 C C . THR A 1 88 ? -8.143 4.860 -1.662 1.00 96.44 88 THR A C 1
ATOM 643 O O . THR A 1 88 ? -8.992 4.030 -1.994 1.00 96.44 88 THR A O 1
ATOM 646 N N . ILE A 1 89 ? -7.734 5.037 -0.412 1.00 97.75 89 ILE A N 1
ATOM 647 C CA . ILE A 1 89 ? -8.270 4.338 0.747 1.00 97.75 89 ILE A CA 1
ATOM 648 C C . ILE A 1 89 ? -9.149 5.318 1.516 1.00 97.75 89 ILE A C 1
ATOM 650 O O . ILE A 1 89 ? -8.715 6.427 1.824 1.00 97.75 89 ILE A O 1
ATOM 654 N N . GLN A 1 90 ? -10.377 4.920 1.817 1.00 97.50 90 GLN A N 1
ATOM 655 C CA . GLN A 1 90 ? -11.334 5.712 2.574 1.00 97.50 90 GLN A CA 1
ATOM 656 C C . GLN A 1 90 ? -11.871 4.922 3.754 1.00 97.50 90 GLN A C 1
ATOM 658 O O . GLN A 1 90 ? -12.092 3.713 3.681 1.00 97.50 90 GLN A O 1
ATOM 663 N N . LYS A 1 91 ? -12.094 5.642 4.845 1.00 97.50 91 LYS A N 1
ATOM 664 C CA . LYS A 1 91 ? -12.785 5.138 6.015 1.00 97.50 91 LYS A CA 1
ATOM 665 C C . LYS A 1 91 ? -14.250 4.884 5.671 1.00 97.50 91 LYS A C 1
ATOM 667 O O . LYS A 1 91 ? -14.956 5.810 5.277 1.00 97.50 91 LYS A O 1
ATOM 672 N N . ASP A 1 92 ? -14.704 3.646 5.823 1.00 97.44 92 ASP A N 1
ATOM 673 C CA . ASP A 1 92 ? -16.122 3.314 5.699 1.00 97.44 92 ASP A CA 1
ATOM 674 C C . ASP A 1 92 ? -16.908 3.676 6.974 1.00 97.44 92 ASP A C 1
ATOM 676 O O . ASP A 1 92 ? -16.354 4.148 7.970 1.00 97.44 92 ASP A O 1
ATOM 680 N N . GLN A 1 93 ? -18.221 3.439 6.963 1.00 96.88 93 GLN A N 1
ATOM 681 C CA . GLN A 1 93 ? -19.095 3.731 8.106 1.00 96.88 93 GLN A CA 1
ATOM 682 C C . GLN A 1 93 ? -18.750 2.920 9.367 1.00 96.88 93 GLN A C 1
ATOM 684 O O . GLN A 1 93 ? -19.082 3.344 10.470 1.00 96.88 93 GLN A O 1
ATOM 689 N N . SER A 1 94 ? -18.083 1.772 9.218 1.00 96.94 94 SER A N 1
ATOM 690 C CA . SER A 1 94 ? -17.608 0.946 10.333 1.00 96.94 94 SER A CA 1
ATOM 691 C C . SER A 1 94 ? -16.227 1.365 10.845 1.00 96.94 94 SER A C 1
ATOM 693 O O . SER A 1 94 ? -15.727 0.788 11.806 1.00 96.94 94 SER A O 1
ATOM 695 N N . GLY A 1 95 ? -15.603 2.364 10.215 1.00 96.81 95 GLY A N 1
ATOM 696 C CA . GLY A 1 95 ? -14.269 2.843 10.548 1.00 96.81 95 GLY A CA 1
ATOM 697 C C . GLY A 1 95 ? -13.131 2.119 9.822 1.00 96.81 95 GLY A C 1
ATOM 698 O O . GLY A 1 95 ? -11.971 2.455 10.063 1.00 96.81 95 GLY A O 1
ATOM 699 N N . LYS A 1 96 ? -13.422 1.164 8.929 1.00 98.12 96 LYS A N 1
ATOM 700 C CA . LYS A 1 96 ? -12.410 0.378 8.203 1.00 98.12 96 LYS A CA 1
ATOM 701 C C . LYS A 1 96 ? -11.798 1.160 7.050 1.00 98.12 96 LYS A C 1
ATOM 703 O O . LYS A 1 96 ? -12.488 1.898 6.357 1.00 98.12 96 LYS A O 1
ATOM 708 N N . ALA A 1 97 ? -10.510 0.943 6.803 1.00 97.94 97 ALA A N 1
ATOM 709 C CA . ALA A 1 97 ? -9.755 1.574 5.724 1.00 97.94 97 ALA A CA 1
ATOM 710 C C . ALA A 1 97 ? -9.939 0.814 4.396 1.00 97.94 97 ALA A C 1
ATOM 712 O O . ALA A 1 97 ? -9.127 -0.040 4.036 1.00 97.94 97 ALA A O 1
ATOM 713 N N . MET A 1 98 ? -11.014 1.103 3.669 1.00 98.50 98 MET A N 1
ATOM 714 C CA . MET A 1 98 ? -11.388 0.413 2.432 1.00 98.50 98 MET A CA 1
ATOM 715 C C . MET A 1 98 ? -10.761 1.078 1.205 1.00 98.50 98 MET A C 1
ATOM 717 O O . MET A 1 98 ? -10.837 2.291 1.039 1.00 98.50 98 MET A O 1
ATOM 721 N N . CYS A 1 99 ? -10.175 0.297 0.304 1.00 98.50 99 CYS A N 1
ATOM 722 C CA . CYS A 1 99 ? -9.786 0.782 -1.012 1.00 98.50 99 CYS A CA 1
ATOM 723 C C . CYS A 1 99 ? -11.032 1.011 -1.875 1.00 98.50 99 CYS A C 1
ATOM 725 O O . CYS A 1 99 ? -11.794 0.081 -2.138 1.00 98.50 99 CYS A O 1
ATOM 727 N N . VAL A 1 100 ? -11.238 2.250 -2.318 1.00 98.06 100 VAL A N 1
ATOM 728 C CA . VAL A 1 100 ? -12.426 2.663 -3.089 1.00 98.06 100 VAL A CA 1
ATOM 729 C C . VAL A 1 100 ? -12.105 3.026 -4.534 1.00 98.06 100 VAL A C 1
ATOM 731 O O . VAL A 1 100 ? -13.007 3.132 -5.361 1.00 98.06 100 VAL A O 1
ATOM 734 N N . LYS A 1 101 ? -10.825 3.237 -4.851 1.00 97.06 101 LYS A N 1
ATOM 735 C CA . LYS A 1 101 ? -10.384 3.631 -6.188 1.00 97.06 101 LYS A CA 1
ATOM 736 C C . LYS A 1 101 ? -8.961 3.160 -6.442 1.00 97.06 101 LYS A C 1
ATOM 738 O O . LYS A 1 101 ? -8.103 3.287 -5.571 1.00 97.06 101 LYS A O 1
ATOM 743 N N . ALA A 1 102 ? -8.716 2.695 -7.661 1.00 97.19 102 ALA A N 1
ATOM 744 C CA . ALA A 1 102 ? -7.385 2.502 -8.209 1.00 97.19 102 ALA A CA 1
ATOM 745 C C . ALA A 1 102 ? -7.271 3.299 -9.514 1.00 97.19 102 ALA A C 1
ATOM 747 O O . ALA A 1 102 ? -8.211 3.322 -10.308 1.00 97.19 102 ALA A O 1
ATOM 748 N N . GLU A 1 103 ? -6.150 3.980 -9.736 1.00 95.12 103 GLU A N 1
ATOM 749 C CA . GLU A 1 103 ? -5.936 4.783 -10.941 1.00 95.12 103 GLU A CA 1
ATOM 750 C C . GLU A 1 103 ? -4.464 4.866 -11.345 1.00 95.12 103 GLU A C 1
ATOM 752 O O . GLU A 1 103 ? -3.571 4.551 -10.562 1.00 95.12 103 GLU A O 1
ATOM 757 N N . ILE A 1 104 ? -4.207 5.331 -12.569 1.00 94.62 104 ILE A N 1
ATOM 758 C CA . ILE A 1 104 ? -2.886 5.855 -12.921 1.00 94.62 104 ILE A CA 1
ATOM 759 C C . ILE A 1 104 ? -2.660 7.132 -12.120 1.00 94.62 104 ILE A C 1
ATOM 761 O O . ILE A 1 104 ? -3.511 8.023 -12.110 1.00 94.62 104 ILE A O 1
ATOM 765 N N . PHE A 1 105 ? -1.514 7.223 -11.460 1.00 92.56 105 PHE A N 1
ATOM 766 C CA . PHE A 1 105 ? -1.192 8.353 -10.610 1.00 92.56 105 PHE A CA 1
ATOM 767 C C . PHE A 1 105 ? -0.973 9.632 -11.432 1.00 92.56 105 PHE A C 1
ATOM 769 O O . PHE A 1 105 ? -0.245 9.626 -12.423 1.00 92.56 105 PHE A O 1
ATOM 776 N N . LYS A 1 106 ? -1.613 10.738 -11.022 1.00 86.56 106 LYS A N 1
ATOM 777 C CA . LYS A 1 106 ? -1.616 12.016 -11.765 1.00 86.56 106 LYS A CA 1
ATOM 778 C C . LYS A 1 106 ? -1.407 13.273 -10.908 1.00 86.56 106 LYS A C 1
ATOM 780 O O . LYS A 1 106 ? -1.605 14.372 -11.419 1.00 86.56 106 LYS A O 1
ATOM 785 N N . GLY A 1 107 ? -1.052 13.176 -9.623 1.00 78.00 107 GLY A N 1
ATOM 786 C CA . GLY A 1 107 ? -0.976 14.396 -8.807 1.00 78.00 107 GLY A CA 1
ATOM 787 C C . GLY A 1 107 ? -0.769 14.200 -7.312 1.00 78.00 107 GLY A C 1
ATOM 788 O O . GLY A 1 107 ? 0.290 13.764 -6.875 1.00 78.00 107 GLY A O 1
ATOM 789 N N . SER A 1 108 ? -1.744 14.620 -6.510 1.00 84.44 108 SER A N 1
ATOM 790 C CA . SER A 1 108 ? -1.625 14.656 -5.050 1.00 84.44 108 SER A CA 1
ATOM 791 C C . SER A 1 108 ? -1.674 13.261 -4.430 1.00 84.44 108 SER A C 1
ATOM 793 O O . SER A 1 108 ? -2.414 12.387 -4.878 1.00 84.44 108 SER A O 1
ATOM 795 N N . ARG A 1 109 ? -0.890 13.068 -3.370 1.00 90.62 109 ARG A N 1
ATOM 796 C CA . ARG A 1 109 ? -0.777 11.819 -2.610 1.00 90.62 109 ARG A CA 1
ATOM 797 C C . ARG A 1 109 ? -0.540 12.123 -1.135 1.00 90.62 109 ARG A C 1
ATOM 799 O O . ARG A 1 109 ? 0.070 13.147 -0.818 1.00 90.62 109 ARG A O 1
ATOM 806 N N . THR A 1 110 ? -0.955 11.214 -0.260 1.00 90.62 110 THR A N 1
ATOM 807 C CA . THR A 1 110 ? -0.547 11.236 1.154 1.00 90.62 110 THR A CA 1
ATOM 808 C C . THR A 1 110 ? 0.684 10.367 1.387 1.00 90.62 110 THR A C 1
ATOM 810 O O . THR A 1 110 ? 1.562 10.746 2.161 1.00 90.62 110 THR A O 1
ATOM 813 N N . TRP A 1 111 ? 0.794 9.264 0.639 1.00 90.88 111 TRP A N 1
ATOM 814 C CA . TRP A 1 111 ? 1.905 8.319 0.703 1.00 90.88 111 TRP A CA 1
ATOM 815 C C . TRP A 1 111 ? 2.510 8.071 -0.673 1.00 90.88 111 TRP A C 1
ATOM 817 O O . TRP A 1 111 ? 1.795 8.020 -1.677 1.00 90.88 111 TRP A O 1
ATOM 827 N N . LYS A 1 112 ? 3.827 7.862 -0.712 1.00 91.62 112 LYS A N 1
ATOM 828 C CA . LYS A 1 112 ? 4.533 7.352 -1.892 1.00 91.62 112 LYS A CA 1
ATOM 829 C C . LYS A 1 112 ? 5.369 6.139 -1.525 1.00 91.62 112 LYS A C 1
ATOM 831 O O . LYS A 1 112 ? 6.035 6.172 -0.497 1.00 91.62 112 LYS A O 1
ATOM 836 N N . PHE A 1 113 ? 5.372 5.123 -2.384 1.00 90.88 113 PHE A N 1
ATOM 837 C CA . PHE A 1 113 ? 6.287 3.984 -2.318 1.00 90.88 113 PHE A CA 1
ATOM 838 C C . PHE A 1 113 ? 6.851 3.663 -3.712 1.00 90.88 113 PHE A C 1
ATOM 840 O O . PHE A 1 113 ? 6.157 3.086 -4.548 1.00 90.88 113 PHE A O 1
ATOM 847 N N . LEU A 1 114 ? 8.120 3.988 -3.958 1.00 90.94 114 LEU A N 1
ATOM 848 C CA . LEU A 1 114 ? 8.874 3.661 -5.175 1.00 90.94 114 LEU A CA 1
ATOM 849 C C . LEU A 1 114 ? 10.018 2.676 -4.898 1.00 90.94 114 LEU A C 1
ATOM 851 O O . LEU A 1 114 ? 11.189 3.036 -5.023 1.00 90.94 114 LEU A O 1
ATOM 855 N N . PRO A 1 115 ? 9.720 1.429 -4.517 1.00 88.69 115 PRO A N 1
ATOM 856 C CA . PRO A 1 115 ? 10.750 0.402 -4.461 1.00 88.69 115 PRO A CA 1
ATOM 857 C C . PRO A 1 115 ? 11.259 0.054 -5.872 1.00 88.69 115 PRO A C 1
ATOM 859 O O . PRO A 1 115 ? 10.584 0.276 -6.882 1.00 88.69 115 PRO A O 1
ATOM 862 N N . LYS A 1 116 ? 12.435 -0.562 -5.952 1.00 87.44 116 LYS A N 1
ATOM 863 C CA . LYS A 1 116 ? 12.883 -1.313 -7.135 1.00 87.44 116 LYS A CA 1
ATOM 864 C C . LYS A 1 116 ? 12.055 -2.589 -7.302 1.00 87.44 116 LYS A C 1
ATOM 866 O O . LYS A 1 116 ? 11.509 -3.119 -6.332 1.00 87.44 116 LYS A O 1
ATOM 871 N N . THR A 1 117 ? 12.046 -3.175 -8.498 1.00 85.38 117 THR A N 1
ATOM 872 C CA . THR A 1 117 ? 11.398 -4.477 -8.752 1.00 85.38 117 THR A CA 1
ATOM 873 C C . THR A 1 117 ? 11.872 -5.560 -7.769 1.00 85.38 117 THR A C 1
ATOM 875 O O . THR A 1 117 ? 11.068 -6.325 -7.233 1.00 85.38 117 THR A O 1
ATOM 878 N N . SER A 1 118 ? 13.175 -5.606 -7.470 1.00 84.56 118 SER A N 1
ATOM 879 C CA . SER A 1 118 ? 13.750 -6.548 -6.497 1.00 84.56 118 SER A CA 1
ATOM 880 C C . SER A 1 118 ? 13.294 -6.291 -5.057 1.00 84.56 118 SER A C 1
ATOM 882 O O . SER A 1 118 ? 13.207 -7.223 -4.258 1.00 84.56 118 SER A O 1
ATOM 884 N N . GLU A 1 119 ? 12.997 -5.037 -4.719 1.00 87.94 119 GLU A N 1
ATOM 885 C CA . GLU A 1 119 ? 12.618 -4.620 -3.370 1.00 87.94 119 GLU A CA 1
ATOM 886 C C . GLU A 1 119 ? 11.169 -4.989 -3.042 1.00 87.94 119 GLU A C 1
ATOM 888 O O . GLU A 1 119 ? 10.916 -5.371 -1.908 1.00 87.94 119 GLU A O 1
ATOM 893 N N . TYR A 1 120 ? 10.245 -5.027 -4.015 1.00 88.56 120 TYR A N 1
ATOM 894 C CA . TYR A 1 120 ? 8.889 -5.570 -3.797 1.00 88.56 120 TYR A CA 1
ATOM 895 C C . TYR A 1 120 ? 8.927 -6.976 -3.183 1.00 88.56 120 TYR A C 1
ATOM 897 O O . TYR A 1 120 ? 8.267 -7.251 -2.181 1.00 88.56 120 TYR A O 1
ATOM 905 N N . ASN A 1 121 ? 9.745 -7.862 -3.759 1.00 86.12 121 ASN A N 1
ATOM 906 C CA . ASN A 1 121 ? 9.893 -9.234 -3.274 1.00 86.12 121 ASN A CA 1
ATOM 907 C C . ASN A 1 121 ? 10.599 -9.301 -1.916 1.00 86.12 121 ASN A C 1
ATOM 909 O O . ASN A 1 121 ? 10.255 -10.147 -1.089 1.00 86.12 121 ASN A O 1
ATOM 913 N N . ALA A 1 122 ? 11.582 -8.429 -1.675 1.00 87.31 122 ALA A N 1
ATOM 914 C CA . ALA A 1 122 ? 12.255 -8.357 -0.382 1.00 87.31 122 ALA A CA 1
ATOM 915 C C . ALA A 1 122 ? 11.282 -7.903 0.716 1.00 87.31 122 ALA A C 1
ATOM 917 O O . ALA A 1 122 ? 11.171 -8.553 1.753 1.00 87.31 122 ALA A O 1
ATOM 918 N N . PHE A 1 123 ? 10.517 -6.849 0.446 1.00 88.81 123 PHE A N 1
ATOM 919 C CA . PHE A 1 123 ? 9.574 -6.238 1.377 1.00 88.81 123 PHE A CA 1
ATOM 920 C C . PHE A 1 123 ? 8.379 -7.132 1.672 1.00 88.81 123 PHE A C 1
ATOM 922 O O . PHE A 1 123 ? 7.918 -7.157 2.806 1.00 88.81 123 PHE A O 1
ATOM 929 N N . ALA A 1 124 ? 7.932 -7.935 0.704 1.00 88.06 124 ALA A N 1
ATOM 930 C CA . ALA A 1 124 ? 6.928 -8.964 0.946 1.00 88.06 124 ALA A CA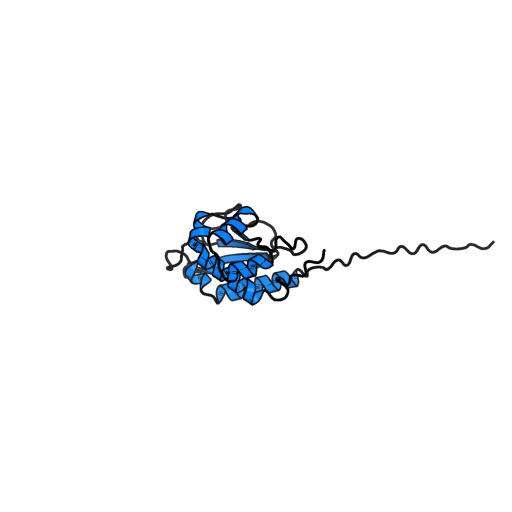 1
ATOM 931 C C . ALA A 1 124 ? 7.402 -10.024 1.966 1.00 88.06 124 ALA A C 1
ATOM 933 O O . ALA A 1 124 ? 6.608 -10.540 2.756 1.00 88.06 124 ALA A O 1
ATOM 934 N N . LYS A 1 125 ? 8.701 -10.354 1.977 1.00 86.81 125 LYS A N 1
ATOM 935 C CA . LYS A 1 125 ? 9.277 -11.342 2.906 1.00 86.81 125 LYS A CA 1
ATOM 936 C C . LYS A 1 125 ? 9.582 -10.747 4.277 1.00 86.81 125 LYS A C 1
ATOM 938 O O . LYS A 1 125 ? 9.320 -11.395 5.284 1.00 86.81 125 LYS A O 1
ATOM 943 N N . SER A 1 126 ? 10.149 -9.545 4.312 1.00 84.31 126 SER A N 1
ATOM 944 C CA . SER A 1 126 ? 10.487 -8.840 5.545 1.00 84.31 126 SER A CA 1
ATOM 945 C C . SER A 1 126 ? 10.521 -7.337 5.302 1.00 84.31 126 SER A C 1
ATOM 947 O O . SER A 1 126 ? 11.298 -6.848 4.480 1.00 84.31 126 SER A O 1
ATOM 949 N N . PHE A 1 127 ? 9.707 -6.599 6.056 1.00 80.38 127 PHE A N 1
ATOM 950 C CA . PHE A 1 127 ? 9.721 -5.138 6.069 1.00 80.38 127 PHE A CA 1
ATOM 951 C C . PHE A 1 127 ? 10.327 -4.613 7.375 1.00 80.38 127 PHE A C 1
ATOM 953 O O . PHE A 1 127 ? 9.699 -3.897 8.150 1.00 80.38 127 PHE A O 1
ATOM 960 N N . GLY A 1 128 ? 11.564 -5.031 7.648 1.00 74.06 128 GLY A N 1
ATOM 961 C CA . GLY A 1 128 ? 12.314 -4.586 8.819 1.00 74.06 128 GLY A CA 1
ATOM 962 C C . GLY A 1 128 ? 12.927 -3.191 8.664 1.00 74.06 128 GLY A C 1
ATOM 963 O O . GLY A 1 128 ? 12.862 -2.554 7.614 1.00 74.06 128 GLY A O 1
ATOM 964 N N . MET A 1 129 ? 13.619 -2.745 9.711 1.00 77.81 129 MET A N 1
ATOM 965 C CA . MET A 1 129 ? 14.248 -1.422 9.787 1.00 77.81 129 MET A CA 1
ATOM 966 C C . MET A 1 129 ? 15.171 -1.096 8.596 1.00 77.81 129 MET A C 1
ATOM 968 O O . MET A 1 129 ? 15.127 0.012 8.072 1.00 77.81 129 MET A O 1
ATOM 972 N N . GLY A 1 130 ? 15.962 -2.058 8.109 1.00 79.56 130 GLY A N 1
ATOM 973 C CA . GLY A 1 130 ? 16.825 -1.850 6.937 1.00 79.56 130 GLY A CA 1
ATOM 974 C C . GLY A 1 130 ? 16.046 -1.616 5.635 1.00 79.56 130 GLY A C 1
ATOM 975 O O . GLY A 1 130 ? 16.370 -0.705 4.876 1.00 79.56 130 GLY A O 1
ATOM 976 N N . ALA A 1 131 ? 14.983 -2.393 5.408 1.00 79.31 131 ALA A N 1
ATOM 977 C CA . ALA A 1 131 ? 14.079 -2.228 4.269 1.00 79.31 131 ALA A CA 1
ATOM 978 C C . ALA A 1 131 ? 13.370 -0.868 4.317 1.00 79.31 131 ALA A C 1
ATOM 980 O O . ALA A 1 131 ? 13.345 -0.139 3.325 1.00 79.31 131 ALA A O 1
ATOM 981 N N . PHE A 1 132 ? 12.879 -0.507 5.504 1.00 79.50 132 PHE A N 1
ATOM 982 C CA . PHE A 1 132 ? 12.266 0.786 5.763 1.00 79.50 132 PHE A CA 1
ATOM 983 C C . PHE A 1 132 ? 13.215 1.942 5.434 1.00 79.50 132 PHE A C 1
ATOM 985 O O . PHE A 1 132 ? 12.841 2.832 4.679 1.00 79.50 132 PHE A O 1
ATOM 992 N N . TYR A 1 133 ? 14.457 1.921 5.934 1.00 81.50 133 TYR A N 1
ATOM 993 C CA . TYR A 1 133 ? 15.438 2.971 5.639 1.00 81.50 133 TYR A CA 1
ATOM 994 C C . TYR A 1 133 ? 15.816 3.039 4.155 1.00 81.50 133 TYR A C 1
ATOM 996 O O . TYR A 1 133 ? 15.934 4.139 3.609 1.00 81.50 133 TYR A O 1
ATOM 1004 N N . SER A 1 134 ? 15.968 1.889 3.487 1.00 82.62 134 SER A N 1
ATOM 1005 C CA . SER A 1 134 ? 16.227 1.838 2.041 1.00 82.62 134 SER A CA 1
ATOM 1006 C C . SER A 1 134 ? 15.118 2.536 1.256 1.00 82.62 134 SER A C 1
ATOM 1008 O O . SER A 1 134 ? 15.392 3.430 0.456 1.00 82.62 134 SER A O 1
ATOM 1010 N N . LEU A 1 135 ? 13.857 2.203 1.549 1.00 82.25 135 LEU A N 1
ATOM 1011 C CA . LEU A 1 135 ? 12.711 2.828 0.898 1.00 82.25 135 LEU A CA 1
ATOM 1012 C C . LEU A 1 135 ? 12.588 4.307 1.282 1.00 82.25 135 LEU A C 1
ATOM 1014 O O . LEU A 1 135 ? 12.363 5.145 0.417 1.00 82.25 135 LEU A O 1
ATOM 1018 N N . TRP A 1 136 ? 12.813 4.646 2.552 1.00 81.94 136 TRP A N 1
ATOM 1019 C CA . TRP A 1 136 ? 12.743 6.017 3.049 1.00 81.94 136 TRP A CA 1
ATOM 1020 C C . TRP A 1 136 ? 13.732 6.957 2.359 1.00 81.94 136 TRP A C 1
ATOM 1022 O O . TRP A 1 136 ? 13.388 8.088 2.030 1.00 81.94 136 TRP A O 1
ATOM 1032 N N . SER A 1 137 ? 14.964 6.499 2.142 1.00 80.88 137 SER A N 1
ATOM 1033 C CA . SER A 1 137 ? 16.017 7.332 1.554 1.00 80.88 137 SER A CA 1
ATOM 1034 C C . SER A 1 137 ? 15.769 7.705 0.090 1.00 80.88 137 SER A C 1
ATOM 1036 O O . SER A 1 137 ? 16.197 8.780 -0.317 1.00 80.88 137 SER A O 1
ATOM 1038 N N . ASN A 1 138 ? 15.084 6.859 -0.688 1.00 73.62 138 ASN A N 1
ATOM 1039 C CA . ASN A 1 138 ? 15.060 6.994 -2.151 1.00 73.62 138 ASN A CA 1
ATOM 1040 C C . ASN A 1 138 ? 13.687 6.794 -2.813 1.00 73.62 138 ASN A C 1
ATOM 1042 O O . ASN A 1 138 ? 13.594 6.878 -4.036 1.00 73.62 138 ASN A O 1
ATOM 1046 N N . GLY A 1 139 ? 12.621 6.519 -2.060 1.00 80.06 139 GLY A N 1
ATOM 1047 C CA . GLY A 1 139 ? 11.340 6.184 -2.683 1.00 80.06 139 GLY A CA 1
ATOM 1048 C C . GLY A 1 139 ? 10.101 6.276 -1.803 1.00 80.06 139 GLY A C 1
ATOM 1049 O O . GLY A 1 139 ? 9.014 5.993 -2.302 1.00 80.06 139 GLY A O 1
ATOM 1050 N N . MET A 1 140 ? 10.221 6.660 -0.530 1.00 87.50 140 MET A N 1
ATOM 1051 C CA . MET A 1 140 ? 9.080 6.813 0.366 1.00 87.50 140 MET A CA 1
ATOM 1052 C C . MET A 1 140 ? 8.748 8.274 0.632 1.00 87.50 140 MET A C 1
ATOM 1054 O O . MET A 1 140 ? 9.629 9.076 0.929 1.00 87.50 140 MET A O 1
ATOM 1058 N N . GLU A 1 141 ? 7.459 8.588 0.644 1.00 88.88 141 GLU A N 1
ATOM 1059 C CA . GLU A 1 141 ? 6.947 9.842 1.196 1.00 88.88 141 GLU A CA 1
ATOM 1060 C C . GLU A 1 141 ? 5.775 9.562 2.134 1.00 88.88 141 GLU A C 1
ATOM 1062 O O . GLU A 1 141 ? 5.011 8.621 1.912 1.00 88.88 141 GLU A O 1
ATOM 1067 N N . GLY A 1 142 ? 5.638 10.390 3.172 1.00 87.19 142 GLY A N 1
ATOM 1068 C CA . GLY A 1 142 ? 4.584 10.305 4.185 1.00 87.19 142 GLY A CA 1
ATOM 1069 C C . GLY A 1 142 ? 5.111 10.594 5.593 1.00 87.19 142 GLY A C 1
ATOM 1070 O O . GLY A 1 142 ? 6.242 11.048 5.762 1.00 87.19 142 GLY A O 1
ATOM 1071 N N . ASN A 1 143 ? 4.318 10.350 6.635 1.00 87.19 143 ASN A N 1
ATOM 1072 C CA . ASN A 1 143 ? 4.791 10.536 8.010 1.00 87.19 143 ASN A CA 1
ATOM 1073 C C . ASN A 1 143 ? 5.665 9.362 8.470 1.00 87.19 143 ASN A C 1
ATOM 1075 O O . ASN A 1 143 ? 5.195 8.230 8.553 1.00 87.19 143 ASN A O 1
ATOM 1079 N N . LYS A 1 144 ? 6.925 9.639 8.832 1.00 83.88 144 LYS A N 1
ATOM 1080 C CA . LYS A 1 144 ? 7.893 8.615 9.266 1.00 83.88 144 LYS A CA 1
ATOM 1081 C C . LYS A 1 144 ? 7.442 7.818 10.490 1.00 83.88 144 LYS A C 1
ATOM 1083 O O . LYS A 1 144 ? 7.615 6.605 10.513 1.00 83.88 144 LYS A O 1
ATOM 1088 N N . GLY A 1 145 ? 6.907 8.493 11.506 1.00 86.94 145 GLY A N 1
ATOM 1089 C CA . GLY A 1 145 ? 6.504 7.860 12.763 1.00 86.94 145 GLY A CA 1
ATOM 1090 C C . GLY A 1 145 ? 5.334 6.908 12.549 1.00 86.94 145 GLY A C 1
ATOM 1091 O O . GLY A 1 145 ? 5.408 5.741 12.924 1.00 86.94 145 GLY A O 1
ATOM 1092 N N . THR A 1 146 ? 4.307 7.381 11.842 1.00 88.75 146 THR A N 1
ATOM 1093 C CA . THR A 1 146 ? 3.172 6.560 11.406 1.00 88.75 146 THR A CA 1
ATOM 1094 C C . THR A 1 146 ? 3.629 5.399 10.531 1.00 88.75 146 THR A C 1
ATOM 1096 O O . THR A 1 146 ? 3.125 4.286 10.652 1.00 88.75 146 THR A O 1
ATOM 1099 N N . ALA A 1 147 ? 4.590 5.636 9.643 1.00 86.88 147 ALA A N 1
ATOM 1100 C CA . ALA A 1 147 ? 5.074 4.599 8.757 1.00 86.88 147 ALA A CA 1
ATOM 1101 C C . ALA A 1 147 ? 5.794 3.472 9.499 1.00 86.88 147 ALA A C 1
ATOM 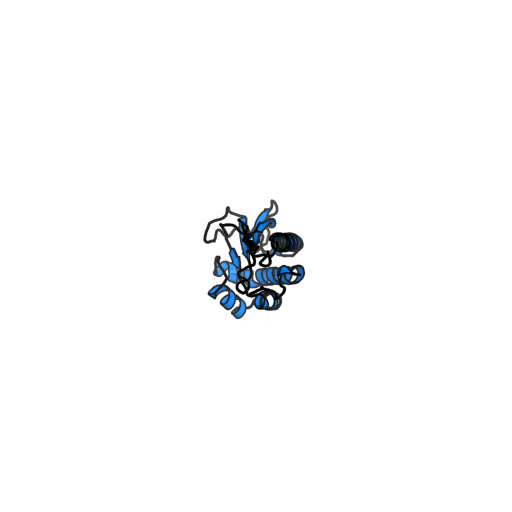1103 O O . ALA A 1 147 ? 5.604 2.297 9.196 1.00 86.88 147 ALA A O 1
ATOM 1104 N N . TRP A 1 148 ? 6.604 3.844 10.487 1.00 87.88 148 TRP A N 1
ATOM 1105 C CA . TRP A 1 148 ? 7.307 2.907 11.348 1.00 87.88 148 TRP A CA 1
ATOM 1106 C C . TRP A 1 148 ? 6.338 2.078 12.198 1.00 87.88 148 TRP A C 1
ATOM 1108 O O . TRP A 1 148 ? 6.435 0.848 12.207 1.00 87.88 148 TRP A O 1
ATOM 1118 N N . SER A 1 149 ? 5.360 2.726 12.843 1.00 90.50 149 SER A N 1
ATOM 1119 C CA . SER A 1 149 ? 4.364 2.039 13.678 1.00 90.50 149 SER A CA 1
ATOM 1120 C C . SER A 1 149 ? 3.449 1.097 12.890 1.00 90.50 149 SER A C 1
ATOM 1122 O O . SER A 1 149 ? 2.851 0.202 13.475 1.00 90.50 149 SER A O 1
ATOM 1124 N N . ASN A 1 150 ? 3.374 1.262 11.565 1.00 90.56 150 ASN A N 1
ATOM 1125 C CA . ASN A 1 150 ? 2.567 0.441 10.661 1.00 90.56 150 ASN A CA 1
ATOM 1126 C C . ASN A 1 150 ? 3.414 -0.433 9.713 1.00 90.56 150 ASN A C 1
ATOM 1128 O O . ASN A 1 150 ? 2.904 -0.935 8.709 1.00 90.56 150 ASN A O 1
ATOM 1132 N N . SER A 1 151 ? 4.700 -0.640 10.011 1.00 88.81 151 SER A N 1
ATOM 1133 C CA . SER A 1 151 ? 5.641 -1.371 9.145 1.00 88.81 151 SER A CA 1
ATOM 1134 C C . SER A 1 151 ? 5.168 -2.786 8.771 1.00 88.81 151 SER A C 1
ATOM 1136 O O . SER A 1 151 ? 5.230 -3.163 7.601 1.00 88.81 151 SER A O 1
ATOM 1138 N N . GLU A 1 152 ? 4.594 -3.544 9.707 1.00 89.75 152 GLU A N 1
ATOM 1139 C CA . GLU A 1 152 ? 4.021 -4.874 9.432 1.00 89.75 152 GLU A CA 1
ATOM 1140 C C . GLU A 1 152 ? 2.798 -4.827 8.496 1.00 89.75 152 GLU A C 1
ATOM 1142 O O . GLU A 1 152 ? 2.524 -5.754 7.726 1.00 89.75 152 GLU A O 1
ATOM 1147 N N . HIS A 1 153 ? 2.028 -3.740 8.538 1.00 92.88 153 HIS A N 1
ATOM 1148 C CA . HIS A 1 153 ? 0.887 -3.551 7.642 1.00 92.88 153 HIS A CA 1
ATOM 1149 C C . HIS A 1 153 ? 1.378 -3.194 6.236 1.00 92.88 153 HIS A C 1
ATOM 1151 O O . HIS A 1 153 ? 0.860 -3.715 5.250 1.00 92.88 153 HIS A O 1
ATOM 1157 N N . PHE A 1 154 ? 2.457 -2.418 6.121 1.00 89.69 154 PHE A N 1
ATOM 1158 C CA . PHE A 1 154 ? 3.118 -2.201 4.834 1.00 89.69 154 PHE A CA 1
ATOM 1159 C C . PHE A 1 154 ? 3.768 -3.467 4.279 1.00 89.69 154 PHE A C 1
ATOM 1161 O O . PHE A 1 154 ? 3.665 -3.710 3.079 1.00 89.69 154 PHE A O 1
ATOM 1168 N N . GLN A 1 155 ? 4.334 -4.335 5.123 1.00 92.31 155 GLN A N 1
ATOM 1169 C CA . GLN A 1 155 ? 4.754 -5.672 4.692 1.00 92.31 155 GLN A CA 1
ATOM 1170 C C . GLN A 1 155 ? 3.595 -6.431 4.040 1.00 92.31 155 GLN A C 1
ATOM 1172 O O . GLN A 1 155 ? 3.748 -6.981 2.950 1.00 92.31 155 GLN A O 1
ATOM 1177 N N . THR A 1 156 ? 2.425 -6.423 4.684 1.00 94.81 156 THR A N 1
ATOM 1178 C CA . THR A 1 156 ? 1.217 -7.066 4.147 1.00 94.81 156 THR A CA 1
ATOM 1179 C C . THR A 1 156 ? 0.823 -6.446 2.801 1.00 94.81 156 THR A C 1
ATOM 1181 O O . THR A 1 156 ? 0.529 -7.172 1.857 1.00 94.81 156 THR A O 1
ATOM 1184 N N . PHE A 1 157 ? 0.896 -5.120 2.652 1.00 94.62 157 PHE A N 1
ATOM 1185 C CA . PHE A 1 157 ? 0.692 -4.457 1.359 1.00 94.62 157 PHE A CA 1
ATOM 1186 C C . PHE A 1 157 ? 1.663 -4.966 0.278 1.00 94.62 157 PHE A C 1
ATOM 1188 O O . PHE A 1 157 ? 1.221 -5.334 -0.811 1.00 94.62 157 PHE A O 1
ATOM 1195 N N . PHE A 1 158 ? 2.965 -5.064 0.571 1.00 93.19 158 PHE A N 1
ATOM 1196 C CA . PHE A 1 158 ? 3.946 -5.580 -0.391 1.00 93.19 158 PHE A CA 1
ATOM 1197 C C . PHE A 1 158 ? 3.733 -7.064 -0.718 1.00 93.19 158 PHE A C 1
ATOM 1199 O O . PHE A 1 158 ? 3.937 -7.467 -1.862 1.00 93.19 158 PHE A O 1
ATOM 1206 N N . GLN A 1 159 ? 3.261 -7.872 0.236 1.00 95.25 159 GLN A N 1
ATOM 1207 C CA . GLN A 1 159 ? 2.853 -9.257 -0.023 1.00 95.25 159 GLN A CA 1
ATOM 1208 C C . GLN A 1 159 ? 1.710 -9.325 -1.033 1.00 95.25 159 GLN A C 1
ATOM 1210 O O . GLN A 1 159 ? 1.809 -10.065 -2.012 1.00 95.25 159 GLN A O 1
ATOM 1215 N N . LEU A 1 160 ? 0.665 -8.516 -0.842 1.00 96.25 160 LEU A N 1
ATOM 1216 C CA . LEU A 1 160 ? -0.450 -8.437 -1.786 1.00 96.25 160 LEU A CA 1
ATOM 1217 C C . LEU A 1 160 ? 0.029 -7.940 -3.156 1.00 96.25 160 LEU A C 1
ATOM 1219 O O . LEU A 1 160 ? -0.370 -8.498 -4.178 1.00 96.25 160 LEU A O 1
ATOM 1223 N N . ALA A 1 161 ? 0.917 -6.943 -3.193 1.00 94.44 161 ALA A N 1
ATOM 1224 C CA . ALA A 1 161 ? 1.492 -6.427 -4.433 1.00 94.44 161 ALA A CA 1
ATOM 1225 C C . ALA A 1 161 ? 2.272 -7.507 -5.198 1.00 94.44 161 ALA A C 1
ATOM 1227 O O . ALA A 1 161 ? 2.086 -7.649 -6.402 1.00 94.44 161 ALA A O 1
ATOM 1228 N N . VAL A 1 162 ? 3.090 -8.315 -4.517 1.00 92.44 162 VAL A N 1
ATOM 1229 C CA . VAL A 1 162 ? 3.828 -9.425 -5.144 1.00 92.44 162 VAL A CA 1
ATOM 1230 C C . VAL A 1 162 ? 2.885 -10.521 -5.639 1.00 92.44 162 VAL A C 1
ATOM 1232 O O . VAL A 1 162 ? 3.006 -10.953 -6.783 1.00 92.44 162 VAL A O 1
ATOM 1235 N N . GLN A 1 163 ? 1.908 -10.929 -4.826 1.00 92.75 163 GLN A N 1
ATOM 1236 C CA . GLN A 1 163 ? 0.931 -11.965 -5.190 1.00 92.75 163 GLN A CA 1
ATOM 1237 C C . GLN A 1 163 ? 0.087 -11.580 -6.413 1.00 92.75 163 GLN A C 1
ATOM 1239 O O . GLN A 1 163 ? -0.255 -12.434 -7.227 1.00 92.75 163 GLN A O 1
ATOM 1244 N N . ASN A 1 164 ? -0.223 -10.290 -6.561 1.00 91.56 164 ASN A N 1
ATOM 1245 C CA . ASN A 1 164 ? -1.045 -9.769 -7.654 1.00 91.56 164 ASN A CA 1
ATOM 1246 C C . ASN A 1 164 ? -0.220 -9.169 -8.806 1.00 91.56 164 ASN A C 1
ATOM 1248 O O . ASN A 1 164 ? -0.792 -8.750 -9.812 1.00 91.56 164 ASN A O 1
ATOM 1252 N N . GLY A 1 165 ? 1.110 -9.140 -8.666 1.00 81.44 165 GLY A N 1
ATOM 1253 C CA . GLY A 1 165 ? 2.037 -8.384 -9.506 1.00 81.44 165 GLY A CA 1
ATOM 1254 C C . GLY A 1 165 ? 2.087 -8.815 -10.964 1.00 81.44 165 GLY A C 1
ATOM 1255 O O . GLY A 1 165 ? 2.247 -7.962 -11.828 1.00 81.44 165 GLY A O 1
ATOM 1256 N N . GLY A 1 166 ? 1.921 -10.107 -11.262 1.00 81.06 166 GLY A N 1
ATOM 1257 C CA . GLY A 1 166 ? 1.885 -10.631 -12.635 1.00 81.06 166 GLY A CA 1
ATOM 1258 C C . GLY A 1 166 ? 2.928 -9.992 -13.568 1.00 81.06 166 GLY A C 1
ATOM 1259 O O . GLY A 1 166 ? 4.109 -9.908 -13.236 1.00 81.06 166 GLY A O 1
ATOM 1260 N N . GLU A 1 167 ? 2.477 -9.503 -14.727 1.00 75.25 167 GLU A N 1
ATOM 1261 C CA . GLU A 1 167 ? 3.313 -8.777 -15.699 1.00 75.25 167 GLU A CA 1
ATOM 1262 C C . GLU A 1 167 ? 3.865 -7.444 -15.165 1.00 75.25 167 GLU A C 1
ATOM 1264 O O . GLU A 1 167 ? 4.956 -7.040 -15.563 1.00 75.25 167 GLU A O 1
ATOM 1269 N N . TYR A 1 168 ? 3.157 -6.773 -14.246 1.00 81.44 168 TYR A N 1
ATOM 1270 C CA . TYR A 1 168 ? 3.555 -5.466 -13.712 1.00 81.44 168 TYR A CA 1
ATOM 1271 C C . TYR A 1 168 ? 4.899 -5.527 -12.975 1.00 81.44 168 TYR A C 1
ATOM 1273 O O . TYR A 1 168 ? 5.671 -4.579 -13.068 1.00 81.44 168 TYR A O 1
ATOM 1281 N N . LEU A 1 169 ? 5.204 -6.630 -12.279 1.00 81.56 169 LEU A N 1
ATOM 1282 C CA . LEU A 1 169 ? 6.464 -6.811 -11.540 1.00 81.56 169 LEU A CA 1
ATOM 1283 C C . LEU A 1 169 ? 7.534 -7.600 -12.309 1.00 81.56 169 LEU A C 1
ATOM 1285 O O . LEU A 1 169 ? 8.568 -7.943 -11.733 1.00 81.56 169 LEU A O 1
ATOM 1289 N N . LYS A 1 170 ? 7.341 -7.903 -13.599 1.00 79.62 170 LYS A N 1
ATOM 1290 C CA . LYS A 1 170 ? 8.402 -8.558 -14.375 1.00 79.62 170 LYS A CA 1
ATOM 1291 C C . LYS A 1 170 ? 9.578 -7.602 -14.599 1.00 79.62 170 LYS A C 1
ATOM 1293 O O . LYS A 1 170 ? 9.352 -6.420 -14.856 1.00 79.62 170 LYS A O 1
ATOM 1298 N N . PRO A 1 171 ? 10.831 -8.089 -14.579 1.00 64.88 171 PRO A N 1
ATOM 1299 C CA . PRO A 1 171 ? 12.037 -7.259 -14.709 1.00 64.88 171 PRO A CA 1
ATOM 1300 C C . PRO A 1 171 ? 12.226 -6.628 -16.101 1.00 64.88 171 PRO A C 1
ATOM 1302 O O . PRO A 1 171 ? 13.239 -5.984 -16.359 1.00 64.88 171 PRO A O 1
ATOM 1305 N N . ASN A 1 172 ? 11.265 -6.797 -17.008 1.00 63.53 172 ASN A N 1
ATOM 1306 C CA . ASN A 1 172 ? 11.310 -6.227 -18.341 1.00 63.53 172 ASN A CA 1
ATOM 1307 C C . ASN A 1 172 ? 10.919 -4.755 -18.252 1.00 63.53 172 ASN A C 1
ATOM 1309 O O . ASN A 1 172 ? 9.759 -4.424 -18.433 1.00 63.53 172 ASN A O 1
ATOM 1313 N N . CYS A 1 173 ? 11.877 -3.890 -17.948 1.00 65.44 173 CYS A N 1
ATOM 1314 C CA . CYS A 1 173 ? 11.792 -2.454 -18.179 1.00 65.44 173 CYS A CA 1
ATOM 1315 C C . CYS A 1 173 ? 12.654 -2.204 -19.407 1.00 65.44 173 CYS A C 1
ATOM 1317 O O . CYS A 1 173 ? 13.879 -2.163 -19.297 1.00 65.44 173 CYS A O 1
ATOM 1319 N N . ALA A 1 174 ? 12.037 -2.213 -20.591 1.00 52.12 174 ALA A N 1
ATOM 1320 C CA . ALA A 1 174 ? 12.769 -2.023 -21.837 1.00 52.12 174 ALA A CA 1
ATOM 1321 C C . ALA A 1 174 ? 13.561 -0.709 -21.750 1.00 52.12 174 ALA A C 1
ATOM 1323 O O . ALA A 1 174 ? 12.979 0.339 -21.462 1.00 52.12 174 ALA A O 1
ATOM 1324 N N . LYS A 1 175 ? 14.883 -0.814 -21.910 1.00 46.03 175 LYS A N 1
ATOM 1325 C CA . LYS A 1 175 ? 15.779 0.330 -22.087 1.00 46.03 175 LYS A CA 1
ATOM 1326 C C . LYS A 1 175 ? 15.644 0.873 -23.499 1.00 46.03 175 LYS A C 1
ATOM 1328 O O . LYS A 1 175 ? 15.488 0.034 -24.415 1.00 46.03 175 LYS A O 1
#

pLDDT: mean 83.37, std 16.2, range [38.66, 98.56]